Protein AF-F8B602-F1 (afdb_monomer)

InterPro domains:
  IPR014044 CAP domain [PF00188] (1-85)
  IPR035940 CAP superfamily [G3DSA:3.40.33.10] (1-85)
  IPR035940 CAP superfamily [SSF55797] (1-86)

Radius of gyration: 13.06 Å; Cα contacts (8 Å, |Δi|>4): 149; chains: 1; bounding box: 27×29×31 Å

Structure (mmCIF, N/CA/C/O backbone):
data_AF-F8B602-F1
#
_entry.id   AF-F8B602-F1
#
loop_
_atom_site.group_PDB
_atom_site.id
_atom_site.type_symbol
_atom_site.label_atom_id
_atom_site.label_alt_id
_atom_site.label_comp_id
_atom_site.label_asym_id
_atom_site.label_entity_id
_atom_site.label_seq_id
_atom_site.pdbx_PDB_ins_code
_atom_site.Cartn_x
_atom_site.Cartn_y
_atom_site.Cartn_z
_atom_site.occupancy
_atom_site.B_iso_or_equiv
_atom_site.auth_seq_id
_atom_site.auth_comp_id
_atom_site.auth_asym_id
_atom_site.auth_atom_id
_atom_site.pdbx_PDB_model_num
ATOM 1 N N . MET A 1 1 ? 0.126 -10.194 -6.047 1.00 96.81 1 MET A N 1
ATOM 2 C CA . MET A 1 1 ? 0.646 -9.190 -7.000 1.00 96.81 1 MET A CA 1
ATOM 3 C C . MET A 1 1 ? 2.004 -9.597 -7.548 1.00 96.81 1 MET A C 1
ATOM 5 O O . MET A 1 1 ? 2.012 -10.196 -8.612 1.00 96.81 1 MET A O 1
ATOM 9 N N . ALA A 1 2 ? 3.111 -9.415 -6.814 1.00 97.56 2 ALA A N 1
ATOM 10 C CA . ALA A 1 2 ? 4.468 -9.678 -7.322 1.00 97.56 2 ALA A CA 1
ATOM 11 C C . ALA A 1 2 ? 4.682 -11.072 -7.941 1.00 97.56 2 ALA A C 1
ATOM 13 O O . ALA A 1 2 ? 5.159 -11.174 -9.065 1.00 97.56 2 ALA A O 1
ATOM 14 N N . ALA A 1 3 ? 4.262 -12.141 -7.255 1.00 97.56 3 ALA A N 1
ATOM 15 C CA . ALA A 1 3 ? 4.428 -13.514 -7.746 1.00 97.56 3 ALA A CA 1
ATOM 16 C C . ALA A 1 3 ? 3.648 -13.828 -9.040 1.00 97.56 3 ALA A C 1
ATOM 18 O O . ALA A 1 3 ? 4.007 -14.755 -9.753 1.00 97.56 3 ALA A O 1
ATOM 19 N N . ASN A 1 4 ? 2.598 -13.058 -9.345 1.00 97.19 4 ASN A N 1
ATOM 20 C CA . ASN A 1 4 ? 1.704 -13.288 -10.485 1.00 97.19 4 ASN A CA 1
ATOM 21 C C . ASN A 1 4 ? 1.701 -12.102 -11.472 1.00 97.19 4 ASN A C 1
ATOM 23 O O . ASN A 1 4 ? 0.790 -11.992 -12.284 1.00 97.19 4 ASN A O 1
ATOM 27 N N . SER A 1 5 ? 2.674 -11.186 -11.376 1.00 97.25 5 SER A N 1
ATOM 28 C CA . SER A 1 5 ? 2.868 -10.063 -12.310 1.00 97.25 5 SER A CA 1
ATOM 29 C C . SER A 1 5 ? 1.625 -9.197 -12.583 1.00 97.25 5 SER A C 1
ATOM 31 O O . SER A 1 5 ? 1.384 -8.800 -13.719 1.00 97.25 5 SER A O 1
ATOM 33 N N . TYR A 1 6 ? 0.842 -8.869 -11.551 1.00 97.38 6 TYR A N 1
ATOM 34 C CA . TYR A 1 6 ? -0.353 -8.016 -11.676 1.00 97.38 6 TYR A CA 1
ATOM 35 C C . TYR A 1 6 ? -0.427 -6.968 -10.565 1.00 97.38 6 TYR A C 1
ATOM 37 O O . TYR A 1 6 ? 0.179 -7.149 -9.504 1.00 97.38 6 TYR A O 1
ATOM 45 N N . MET A 1 7 ? -1.197 -5.904 -10.805 1.00 96.94 7 MET A N 1
ATOM 46 C CA . MET A 1 7 ? -1.418 -4.796 -9.880 1.00 96.94 7 MET A CA 1
ATOM 47 C C . MET A 1 7 ? -2.922 -4.486 -9.806 1.00 96.94 7 MET A C 1
ATOM 49 O O . MET A 1 7 ? -3.465 -3.855 -10.704 1.00 96.94 7 MET A O 1
ATOM 53 N N . ASP A 1 8 ? -3.581 -4.959 -8.745 1.00 97.19 8 ASP A N 1
ATOM 54 C CA . ASP A 1 8 ? -4.979 -4.661 -8.415 1.00 97.19 8 ASP A CA 1
ATOM 55 C C . ASP A 1 8 ? -5.184 -4.651 -6.881 1.00 97.19 8 ASP A C 1
ATOM 57 O O . ASP A 1 8 ? -4.409 -5.265 -6.141 1.00 97.19 8 ASP A O 1
ATOM 61 N N . HIS A 1 9 ? -6.228 -3.975 -6.402 1.00 97.56 9 HIS A N 1
ATOM 62 C CA . HIS A 1 9 ? -6.711 -4.047 -5.018 1.00 97.56 9 HIS A CA 1
ATOM 63 C C . HIS A 1 9 ? -7.346 -5.410 -4.687 1.00 97.56 9 HIS A C 1
ATOM 65 O O . HIS A 1 9 ? -7.330 -5.864 -3.531 1.00 97.56 9 HIS A O 1
ATOM 71 N N . VAL A 1 10 ? -7.899 -6.087 -5.696 1.00 97.75 10 VAL A N 1
ATOM 72 C CA . VAL A 1 10 ? -8.514 -7.410 -5.579 1.00 97.75 10 VAL A CA 1
ATOM 73 C C . VAL A 1 10 ? -7.506 -8.480 -5.989 1.00 97.75 10 VAL A C 1
ATOM 75 O O . VAL A 1 10 ? -6.824 -8.397 -7.008 1.00 97.75 10 VAL A O 1
ATOM 78 N N . SER A 1 11 ? -7.363 -9.502 -5.153 1.00 96.12 11 SER A N 1
ATOM 79 C CA . SER A 1 11 ? -6.505 -10.644 -5.466 1.00 96.12 11 SER A CA 1
ATOM 80 C C . SER A 1 11 ? -7.108 -11.471 -6.603 1.00 96.12 11 SER A C 1
ATOM 82 O O . SER A 1 11 ? -8.318 -11.478 -6.787 1.00 96.12 11 SER A O 1
ATOM 84 N N . LEU A 1 12 ? -6.282 -12.203 -7.359 1.00 96.88 12 LEU A N 1
ATOM 85 C CA . LEU A 1 12 ? -6.772 -13.036 -8.475 1.00 96.88 12 LEU A CA 1
ATOM 86 C C . LEU A 1 12 ? -7.760 -14.132 -8.034 1.00 96.88 12 LEU A C 1
ATOM 88 O O . LEU A 1 12 ? -8.517 -14.640 -8.852 1.00 96.88 12 LEU A O 1
ATOM 92 N N . ASP A 1 13 ? -7.762 -14.482 -6.747 1.00 96.44 13 ASP A N 1
ATOM 93 C CA . ASP A 1 13 ? -8.733 -15.381 -6.113 1.00 96.44 13 ASP A CA 1
ATOM 94 C C . ASP A 1 13 ? -9.986 -14.658 -5.573 1.00 96.44 13 ASP A C 1
ATOM 96 O O . ASP A 1 13 ? -10.766 -15.242 -4.826 1.00 96.44 13 ASP A O 1
ATOM 100 N N . GLY A 1 14 ? -10.179 -13.386 -5.929 1.00 97.6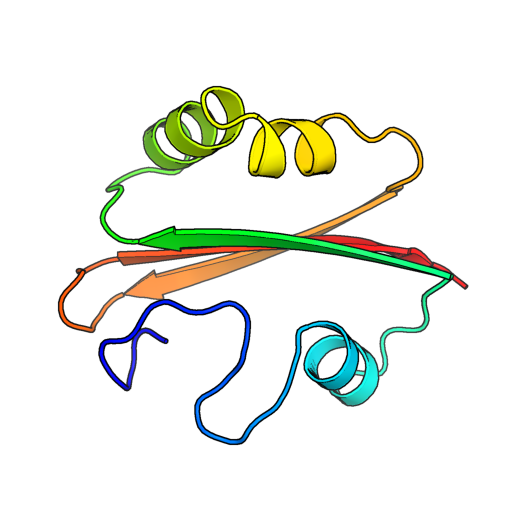9 14 GLY A N 1
ATOM 101 C CA . GLY A 1 14 ? -11.344 -12.574 -5.577 1.00 97.69 14 GLY A CA 1
ATOM 102 C C . GLY A 1 14 ? -11.260 -11.860 -4.228 1.00 97.69 14 GLY A C 1
ATOM 103 O O . GLY A 1 14 ? -12.132 -11.049 -3.926 1.00 97.69 14 GLY A O 1
ATOM 104 N N . ARG A 1 15 ? -10.224 -12.101 -3.412 1.00 97.94 15 ARG A N 1
ATOM 105 C CA . ARG A 1 15 ? -10.127 -11.488 -2.077 1.00 97.94 15 ARG A CA 1
ATOM 106 C C . ARG A 1 15 ? -9.812 -9.998 -2.139 1.00 97.94 15 ARG A C 1
ATOM 108 O O . ARG A 1 15 ? -8.790 -9.578 -2.692 1.00 97.94 15 ARG A O 1
ATOM 115 N N . THR A 1 16 ? -10.633 -9.210 -1.466 1.00 98.06 16 THR A N 1
ATOM 116 C CA . THR A 1 16 ? -10.458 -7.771 -1.244 1.00 98.06 16 THR A CA 1
ATOM 117 C C . THR A 1 16 ? -9.528 -7.494 -0.054 1.00 98.06 16 THR A C 1
ATOM 119 O O . THR A 1 16 ? -9.116 -8.409 0.664 1.00 98.06 16 THR A O 1
ATOM 122 N N . MET A 1 17 ? -9.178 -6.228 0.190 1.00 97.25 17 MET A N 1
ATOM 123 C CA . MET A 1 17 ? -8.436 -5.823 1.394 1.00 97.25 17 MET A CA 1
ATOM 124 C C . MET A 1 17 ? -9.158 -6.247 2.684 1.00 97.25 17 MET A C 1
ATOM 126 O O . MET A 1 17 ? -8.501 -6.716 3.613 1.00 97.25 17 MET A O 1
ATOM 130 N N . THR A 1 18 ? -10.489 -6.118 2.745 1.00 97.69 18 THR A N 1
ATOM 131 C CA . THR A 1 18 ? -11.272 -6.492 3.932 1.00 97.69 18 THR A CA 1
ATOM 132 C C . THR A 1 18 ? -11.167 -7.986 4.211 1.00 97.69 18 THR A C 1
ATOM 134 O O . THR A 1 18 ? -10.951 -8.371 5.357 1.00 97.69 18 THR A O 1
ATOM 137 N N . ASP A 1 19 ? -11.205 -8.825 3.171 1.00 98.31 19 ASP A N 1
ATOM 138 C CA . ASP A 1 19 ? -11.028 -10.276 3.313 1.00 98.31 19 ASP A CA 1
ATOM 139 C C . ASP A 1 19 ? -9.626 -10.616 3.825 1.00 98.31 19 ASP A C 1
ATOM 141 O O . ASP A 1 19 ? -9.467 -11.435 4.731 1.00 98.31 19 ASP A O 1
ATOM 145 N N . ARG A 1 20 ? -8.595 -9.956 3.274 1.00 97.88 20 ARG A N 1
ATOM 146 C CA . ARG A 1 20 ? -7.195 -10.159 3.681 1.00 97.88 20 ARG A CA 1
ATOM 147 C C . ARG A 1 20 ? -6.946 -9.732 5.131 1.00 97.88 20 ARG A C 1
ATOM 149 O O . ARG A 1 20 ? -6.256 -10.451 5.849 1.00 97.88 20 ARG A O 1
ATOM 156 N N . ALA A 1 21 ? -7.511 -8.606 5.567 1.00 97.69 21 ALA A N 1
ATOM 157 C CA . ALA A 1 21 ? -7.391 -8.121 6.943 1.00 97.69 21 ALA A CA 1
ATOM 158 C C . ALA A 1 21 ? -8.166 -8.999 7.939 1.00 97.69 21 ALA A C 1
ATOM 160 O O . ALA A 1 21 ? -7.648 -9.341 8.998 1.00 97.69 21 ALA A O 1
ATOM 161 N N . THR A 1 22 ? -9.381 -9.432 7.593 1.00 97.38 22 THR A N 1
ATOM 162 C CA . THR A 1 22 ? -10.148 -10.355 8.442 1.00 97.38 22 THR A CA 1
ATOM 163 C C . THR A 1 22 ? -9.434 -11.703 8.577 1.00 97.38 22 THR A C 1
ATOM 165 O O . THR A 1 22 ? -9.332 -12.238 9.679 1.00 97.38 22 THR A O 1
ATOM 168 N N . ALA A 1 23 ? -8.878 -12.239 7.484 1.00 97.75 23 ALA A N 1
ATOM 169 C CA . ALA A 1 23 ? -8.151 -13.509 7.496 1.00 97.75 23 ALA A CA 1
ATOM 170 C C . ALA A 1 23 ? -6.857 -13.474 8.331 1.00 97.75 23 ALA A C 1
ATOM 172 O O . ALA A 1 23 ? -6.421 -14.519 8.808 1.00 97.75 23 ALA A O 1
ATOM 173 N N . SER A 1 24 ? -6.249 -12.299 8.535 1.00 96.50 24 SER A N 1
ATOM 174 C CA . SER A 1 24 ? -5.095 -12.147 9.434 1.00 96.50 24 SER A CA 1
ATOM 175 C C . SER A 1 24 ? -5.482 -12.036 10.914 1.00 96.50 24 SER A C 1
ATOM 177 O O . SER A 1 24 ? -4.603 -11.969 11.771 1.00 96.50 24 SER A O 1
ATOM 179 N N . GLY A 1 25 ? -6.782 -12.018 11.228 1.00 97.62 25 GLY A N 1
ATOM 180 C CA . GLY A 1 25 ? -7.299 -11.832 12.583 1.00 97.62 25 GLY A CA 1
ATOM 181 C C . GLY A 1 25 ? -7.360 -10.369 13.032 1.00 97.62 25 GLY A C 1
ATOM 182 O O . GLY A 1 25 ? -7.625 -10.106 14.206 1.00 97.62 25 GLY A O 1
ATOM 183 N N . TYR A 1 26 ? -7.135 -9.407 12.130 1.00 97.81 26 TYR A N 1
ATOM 184 C CA . TYR A 1 26 ? -7.232 -7.990 12.463 1.00 97.81 26 TYR A CA 1
ATOM 185 C C . TYR A 1 26 ? -8.698 -7.570 12.618 1.00 97.81 26 TYR A C 1
ATOM 187 O O . TYR A 1 26 ? -9.511 -7.743 11.711 1.00 97.81 26 TYR A O 1
ATOM 195 N N . ARG A 1 27 ? -9.040 -6.996 13.775 1.00 97.88 27 ARG A N 1
ATOM 196 C CA . ARG A 1 27 ? -10.379 -6.464 14.063 1.00 97.88 27 ARG A CA 1
ATOM 197 C C . ARG A 1 27 ? -10.387 -4.955 13.847 1.00 97.88 27 ARG A C 1
ATOM 199 O O . ARG A 1 27 ? -9.574 -4.249 14.436 1.00 97.88 27 ARG A O 1
ATOM 206 N N . TYR A 1 28 ? -11.319 -4.465 13.037 1.00 97.75 28 TYR A N 1
ATOM 207 C CA . TYR A 1 28 ? -11.332 -3.078 12.577 1.00 97.75 28 TYR A CA 1
ATOM 208 C C . TYR A 1 28 ? -12.742 -2.494 12.496 1.00 97.75 28 TYR A C 1
ATOM 210 O O . TYR A 1 28 ? -13.727 -3.214 12.337 1.00 97.75 28 TYR A O 1
ATOM 218 N N . ARG A 1 29 ? -12.816 -1.163 12.569 1.00 97.81 29 ARG A N 1
ATOM 219 C CA . ARG A 1 29 ? -14.001 -0.349 12.246 1.00 97.81 29 ARG A CA 1
ATOM 220 C C . ARG A 1 29 ? -13.887 0.254 10.854 1.00 97.81 29 ARG A C 1
ATOM 222 O O . ARG A 1 29 ? -14.893 0.404 10.173 1.00 97.81 29 ARG A O 1
ATOM 229 N N . MET A 1 30 ? -12.665 0.575 10.434 1.00 98.00 30 MET A N 1
ATOM 230 C CA . MET A 1 30 ? -12.374 1.133 9.120 1.00 98.00 30 MET A CA 1
ATOM 231 C C . MET A 1 30 ? -11.040 0.610 8.601 1.00 98.00 30 MET A C 1
ATOM 233 O O . MET A 1 30 ? -10.118 0.357 9.380 1.00 98.00 30 MET A O 1
ATOM 237 N N . LEU A 1 31 ? -10.948 0.474 7.280 1.00 98.50 31 LEU A N 1
ATOM 238 C CA . LEU A 1 31 ? -9.728 0.135 6.563 1.00 98.50 31 LEU A CA 1
ATOM 239 C C . LEU A 1 31 ? -9.569 1.023 5.326 1.00 98.50 31 LEU A C 1
ATOM 241 O O . LEU A 1 31 ? -10.559 1.471 4.747 1.00 98.50 31 LEU A O 1
ATOM 245 N N . GLY A 1 32 ? -8.329 1.231 4.900 1.00 98.38 32 GLY A N 1
ATOM 246 C CA . GLY A 1 32 ? -7.983 1.870 3.633 1.00 98.38 32 GLY A CA 1
ATOM 247 C C . GLY A 1 32 ? -6.748 1.220 3.029 1.00 98.38 32 GLY A C 1
ATOM 248 O O . GLY A 1 32 ? -5.894 0.727 3.760 1.00 98.38 32 GLY A O 1
ATOM 249 N N . GLU A 1 33 ? -6.632 1.219 1.704 1.00 98.69 33 GLU A N 1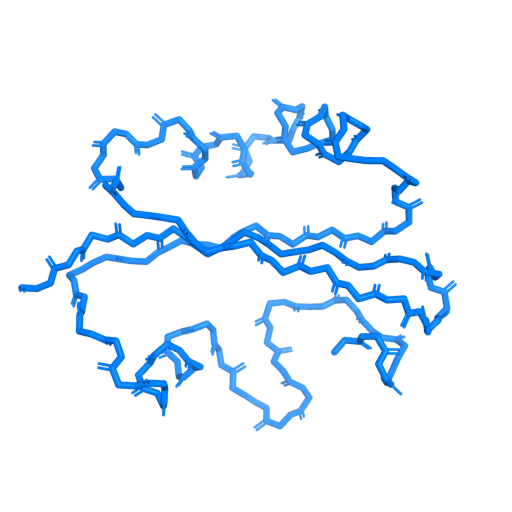
ATOM 250 C CA . GLU A 1 33 ? -5.492 0.616 1.015 1.00 98.69 33 GLU A CA 1
AT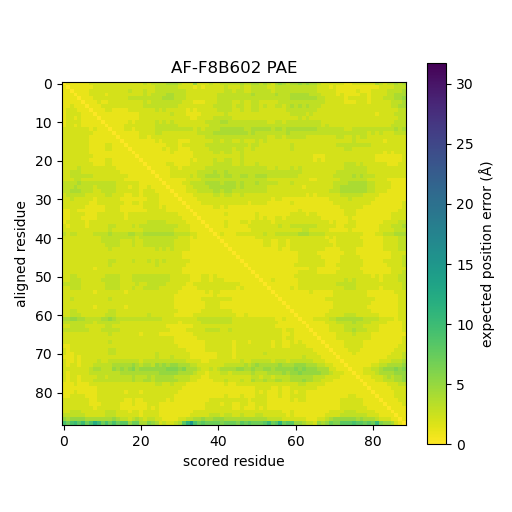OM 251 C C . GLU A 1 33 ? -4.928 1.552 -0.046 1.00 98.69 33 GLU A C 1
ATOM 253 O O . GLU A 1 33 ? -5.662 2.081 -0.882 1.00 98.69 33 GLU A O 1
ATOM 258 N N . ASN A 1 34 ? -3.606 1.690 -0.034 1.00 98.81 34 ASN A N 1
ATOM 259 C CA . ASN A 1 34 ? -2.841 2.176 -1.167 1.00 98.81 34 ASN A CA 1
ATOM 260 C C . ASN A 1 34 ? -1.963 1.052 -1.692 1.00 98.81 34 ASN A C 1
ATOM 262 O O . ASN A 1 34 ? -1.382 0.276 -0.933 1.00 98.81 34 ASN A O 1
ATOM 266 N N . VAL A 1 35 ? -1.816 1.016 -3.005 1.00 98.50 35 VAL A N 1
ATOM 267 C CA . VAL A 1 35 ? -0.961 0.061 -3.688 1.00 98.50 35 VAL A CA 1
ATOM 268 C C . VAL A 1 35 ? -0.176 0.770 -4.782 1.00 98.50 35 VAL A C 1
ATOM 270 O O . VAL A 1 35 ? -0.631 1.773 -5.330 1.00 98.50 35 VAL A O 1
ATOM 273 N N . ALA A 1 36 ? 1.030 0.296 -5.066 1.00 98.44 36 ALA A N 1
AT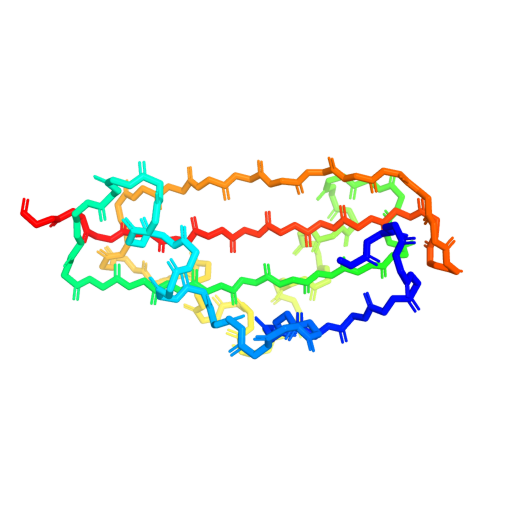OM 274 C CA . ALA A 1 36 ? 1.860 0.814 -6.145 1.00 98.44 36 ALA A CA 1
ATOM 275 C C . ALA A 1 36 ? 2.871 -0.239 -6.605 1.00 98.44 36 ALA A C 1
ATOM 277 O O . ALA A 1 36 ? 3.178 -1.187 -5.878 1.00 98.44 36 ALA A O 1
ATOM 278 N N . ALA A 1 37 ? 3.405 -0.059 -7.808 1.00 98.19 37 ALA A N 1
ATOM 279 C CA . ALA A 1 37 ? 4.473 -0.886 -8.339 1.00 98.19 37 ALA A CA 1
ATOM 280 C C . ALA A 1 37 ? 5.380 -0.068 -9.271 1.00 98.19 37 ALA A C 1
ATOM 282 O O . ALA A 1 37 ? 4.918 0.864 -9.931 1.00 98.19 37 ALA A O 1
ATOM 283 N N . GLY A 1 38 ? 6.661 -0.431 -9.329 1.00 98.12 38 GLY A N 1
ATOM 284 C CA . GLY A 1 38 ? 7.668 0.193 -10.197 1.00 98.12 38 GLY A CA 1
ATOM 285 C C . GLY A 1 38 ? 8.539 1.270 -9.543 1.00 98.12 38 GLY A C 1
ATOM 286 O O . GLY A 1 38 ? 9.599 1.578 -10.078 1.00 98.12 38 GLY A O 1
ATOM 287 N N . GLN A 1 39 ? 8.156 1.807 -8.383 1.00 98.50 39 GLN A N 1
ATOM 288 C CA . GLN A 1 39 ? 8.977 2.779 -7.653 1.00 98.50 39 GLN A CA 1
ATOM 289 C C . GLN A 1 39 ? 10.129 2.077 -6.930 1.00 98.50 39 GLN A C 1
ATOM 291 O O . GLN A 1 39 ? 9.934 1.056 -6.264 1.00 98.50 39 GLN A O 1
ATOM 296 N N . ASN A 1 40 ? 11.328 2.643 -7.021 1.00 97.62 40 ASN A N 1
ATOM 297 C CA . ASN A 1 40 ? 12.568 2.023 -6.560 1.00 97.62 40 ASN A CA 1
ATOM 298 C C . ASN A 1 40 ? 12.908 2.332 -5.101 1.00 97.62 40 ASN A C 1
ATOM 300 O O . ASN A 1 40 ? 13.793 1.695 -4.527 1.00 97.62 40 ASN A O 1
ATOM 304 N N . SER A 1 41 ? 12.213 3.287 -4.482 1.00 98.12 41 SER A N 1
ATOM 305 C CA . SER A 1 41 ? 12.466 3.692 -3.101 1.00 98.12 41 SER A CA 1
ATOM 306 C C . SER A 1 41 ? 11.184 4.043 -2.334 1.00 98.12 41 SER A C 1
ATOM 308 O O . SER A 1 41 ? 10.177 4.401 -2.951 1.00 98.12 41 SER A O 1
ATOM 310 N N . PRO A 1 42 ? 11.224 4.011 -0.986 1.00 98.31 42 PRO A N 1
ATOM 311 C CA . PRO A 1 42 ? 10.128 4.503 -0.153 1.00 98.31 42 PRO A CA 1
ATOM 312 C C . PRO A 1 42 ? 9.759 5.972 -0.415 1.00 98.31 42 PRO A C 1
ATOM 314 O O . PRO A 1 42 ? 8.584 6.321 -0.366 1.00 98.31 42 PRO A O 1
ATOM 317 N N . ALA A 1 43 ? 10.744 6.830 -0.705 1.00 98.69 43 ALA A N 1
ATOM 318 C CA . ALA A 1 43 ? 10.496 8.239 -1.012 1.00 98.69 43 ALA A CA 1
ATOM 319 C C . ALA A 1 43 ? 9.717 8.388 -2.327 1.00 98.69 43 ALA A C 1
ATOM 321 O O . ALA A 1 43 ? 8.683 9.045 -2.363 1.00 98.69 43 ALA A O 1
ATOM 322 N N . GLU A 1 44 ? 10.151 7.682 -3.373 1.00 98.69 44 GLU A N 1
ATOM 323 C CA . GLU A 1 44 ? 9.515 7.723 -4.693 1.00 98.69 44 GLU A CA 1
ATOM 324 C C . GLU A 1 44 ? 8.062 7.219 -4.659 1.00 98.69 44 GLU A C 1
ATOM 326 O O . GLU A 1 44 ? 7.178 7.821 -5.270 1.00 98.69 44 GLU A O 1
ATOM 331 N N . VAL A 1 45 ? 7.780 6.141 -3.915 1.00 98.69 45 VAL A N 1
ATOM 332 C CA . VAL A 1 45 ? 6.400 5.647 -3.779 1.00 98.69 45 VAL A CA 1
ATOM 333 C C . VAL A 1 45 ? 5.526 6.583 -2.943 1.00 98.69 45 VAL A C 1
ATOM 335 O O . VAL A 1 45 ? 4.363 6.797 -3.290 1.00 98.69 45 VAL A O 1
ATOM 338 N N . MET 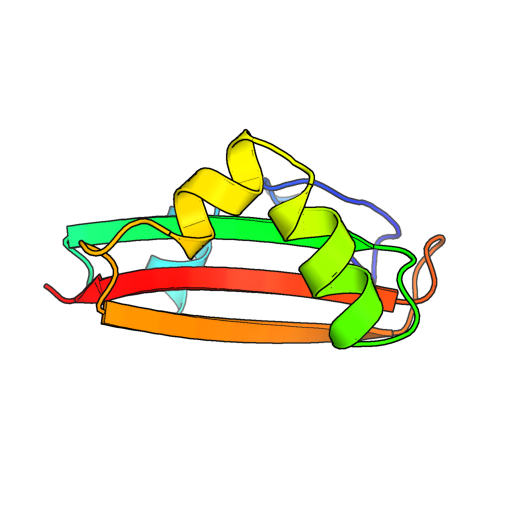A 1 46 ? 6.076 7.199 -1.891 1.00 98.62 46 MET A N 1
ATOM 339 C CA . MET A 1 46 ? 5.346 8.195 -1.106 1.00 98.62 46 MET A CA 1
ATOM 340 C C . MET A 1 46 ? 5.021 9.441 -1.925 1.00 98.62 46 MET A C 1
ATOM 342 O O . MET A 1 46 ? 3.883 9.904 -1.867 1.00 98.62 46 MET A O 1
ATOM 346 N N . ASP A 1 47 ? 5.959 9.941 -2.728 1.00 98.75 47 ASP A N 1
ATOM 347 C CA . ASP A 1 47 ? 5.709 11.055 -3.645 1.00 98.75 47 ASP A CA 1
ATOM 348 C C . ASP A 1 47 ? 4.610 10.693 -4.656 1.00 98.75 47 ASP A C 1
ATOM 350 O O . ASP A 1 47 ? 3.683 11.476 -4.885 1.00 98.75 47 ASP A O 1
ATOM 354 N N 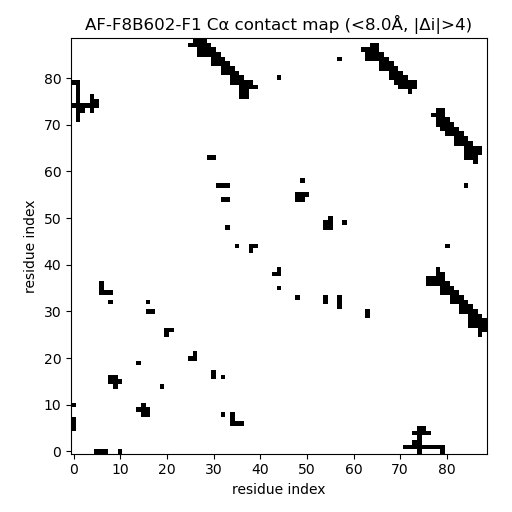. GLY A 1 48 ? 4.653 9.476 -5.210 1.00 98.56 48 GLY A N 1
ATOM 355 C CA . GLY A 1 48 ? 3.618 8.958 -6.107 1.00 98.56 48 GLY A CA 1
ATOM 356 C C . GLY A 1 48 ? 2.227 8.923 -5.464 1.00 98.56 48 GLY A C 1
ATOM 357 O O . GLY A 1 48 ? 1.257 9.423 -6.042 1.00 98.56 48 GLY A O 1
ATOM 358 N N . TRP A 1 49 ? 2.110 8.388 -4.246 1.00 98.69 49 TRP A N 1
ATOM 359 C CA . TRP A 1 49 ? 0.836 8.362 -3.525 1.00 98.69 49 TRP A CA 1
ATOM 360 C C . TRP A 1 49 ? 0.359 9.761 -3.117 1.00 98.69 49 TRP A C 1
ATOM 362 O O . TRP A 1 49 ? -0.826 10.064 -3.257 1.00 98.69 49 TRP A O 1
ATOM 372 N N . MET A 1 50 ? 1.251 10.646 -2.669 1.00 98.75 50 MET A N 1
ATOM 373 C CA . MET A 1 50 ? 0.886 12.002 -2.239 1.00 98.75 50 MET A CA 1
ATOM 374 C C . MET A 1 50 ? 0.428 12.909 -3.385 1.00 98.75 50 MET A C 1
ATOM 376 O O . MET A 1 50 ? -0.341 13.845 -3.136 1.00 98.75 50 MET A O 1
ATOM 380 N N . ASN A 1 51 ? 0.852 12.615 -4.617 1.00 98.62 51 ASN A N 1
ATOM 381 C CA . ASN A 1 51 ? 0.420 13.295 -5.841 1.00 98.62 51 ASN A CA 1
ATOM 382 C C . ASN A 1 51 ? -0.842 12.685 -6.474 1.00 98.62 51 ASN A C 1
ATOM 384 O O . ASN A 1 51 ? -1.364 13.214 -7.453 1.00 98.62 51 ASN A O 1
ATOM 388 N N . SER A 1 52 ? -1.373 11.596 -5.914 1.00 98.31 52 SER A N 1
ATOM 389 C CA . SER A 1 52 ? -2.604 10.959 -6.378 1.00 98.31 52 SER A CA 1
ATOM 390 C C . SER A 1 52 ? -3.758 11.246 -5.408 1.00 98.31 52 SER A C 1
ATOM 392 O O . SER A 1 52 ? -3.700 10.802 -4.262 1.00 98.31 52 SER A O 1
ATOM 394 N N . PRO A 1 53 ? -4.840 11.939 -5.818 1.00 98.38 53 PRO A N 1
ATOM 395 C CA . PRO A 1 53 ? -5.903 12.359 -4.898 1.00 98.38 53 PRO A CA 1
ATOM 396 C C . PRO A 1 53 ? -6.531 11.225 -4.074 1.00 98.38 53 PRO A C 1
ATOM 398 O O . PRO A 1 53 ? -6.800 11.404 -2.887 1.00 98.38 53 PRO A O 1
ATOM 401 N N . GLY A 1 54 ? -6.736 10.049 -4.679 1.00 98.19 54 GLY A N 1
ATOM 402 C CA . GLY A 1 54 ? -7.289 8.879 -3.989 1.00 98.19 54 GLY A CA 1
ATOM 403 C C . GLY A 1 54 ? -6.354 8.339 -2.906 1.00 98.19 54 GLY A C 1
ATOM 404 O O . GLY A 1 54 ? -6.776 8.162 -1.765 1.00 98.19 54 GLY A O 1
ATOM 405 N N . HIS A 1 55 ? -5.076 8.150 -3.241 1.00 98.75 55 HIS A N 1
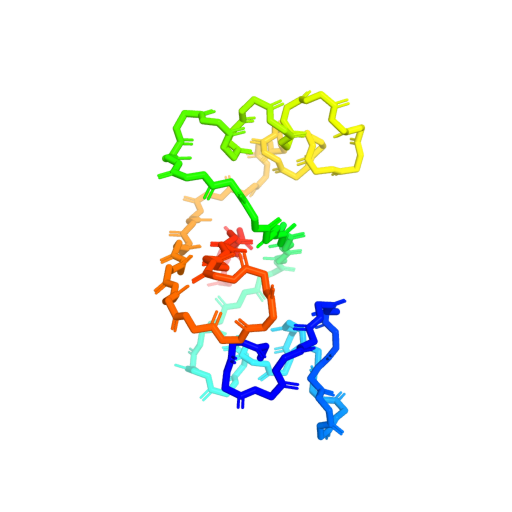ATOM 406 C CA . HIS A 1 55 ? -4.077 7.634 -2.304 1.00 98.75 55 HIS A CA 1
ATOM 407 C C . HIS A 1 55 ? -3.738 8.644 -1.202 1.00 98.75 55 HIS A C 1
ATOM 409 O O . HIS A 1 55 ? -3.659 8.288 -0.023 1.00 98.75 55 HIS A O 1
ATOM 415 N N . ARG A 1 56 ? -3.607 9.925 -1.569 1.00 98.75 56 ARG A N 1
ATOM 416 C CA . ARG A 1 56 ? -3.388 11.038 -0.642 1.00 98.75 56 ARG A CA 1
ATOM 417 C C . ARG A 1 56 ? -4.509 11.134 0.389 1.00 98.75 56 ARG A C 1
ATOM 419 O O . ARG A 1 56 ? -4.228 11.367 1.561 1.00 98.75 56 ARG A O 1
ATOM 426 N N . ARG A 1 57 ? -5.769 10.935 -0.020 1.00 98.69 57 ARG A N 1
ATOM 427 C CA . ARG A 1 57 ? -6.910 10.933 0.907 1.00 98.69 57 ARG A CA 1
ATOM 428 C C . ARG A 1 57 ? -6.768 9.850 1.976 1.00 98.69 57 ARG A C 1
ATOM 430 O O . ARG A 1 57 ? -7.057 10.139 3.127 1.00 98.69 57 ARG A O 1
ATOM 437 N N . ASN A 1 58 ? -6.300 8.651 1.622 1.00 98.50 58 ASN A N 1
ATOM 438 C CA . ASN A 1 58 ? -6.051 7.597 2.611 1.00 98.50 58 ASN A CA 1
ATOM 439 C C . ASN A 1 58 ? -4.929 7.994 3.582 1.00 98.50 58 ASN A C 1
ATOM 441 O O . ASN A 1 58 ? -5.108 7.873 4.788 1.00 98.50 58 ASN A O 1
ATOM 445 N N . ILE A 1 59 ? -3.812 8.531 3.071 1.00 98.69 59 ILE A N 1
ATOM 446 C CA . ILE A 1 59 ? -2.652 8.935 3.891 1.00 98.69 59 ILE A CA 1
ATOM 447 C C . ILE A 1 59 ? -3.006 10.051 4.883 1.00 98.69 59 ILE A C 1
ATOM 449 O O . ILE A 1 59 ? -2.525 10.046 6.012 1.00 98.69 59 ILE A O 1
ATOM 453 N N . LEU A 1 60 ? -3.822 11.020 4.464 1.00 98.56 60 LEU A N 1
ATOM 454 C CA . LEU A 1 60 ? -4.177 12.187 5.277 1.00 98.56 60 LEU A CA 1
ATOM 455 C C . LEU A 1 60 ? -5.449 11.994 6.113 1.00 98.56 60 LEU A C 1
ATOM 457 O O . LEU A 1 60 ? -5.870 12.933 6.790 1.00 98.56 60 LEU A O 1
ATOM 461 N N . ASN A 1 61 ? -6.084 10.820 6.066 1.00 98.44 61 ASN A N 1
ATOM 462 C CA . ASN A 1 61 ? -7.282 10.578 6.858 1.00 98.44 61 ASN A CA 1
ATOM 463 C C . ASN A 1 61 ? -6.914 10.338 8.332 1.00 98.44 61 ASN A C 1
ATOM 465 O O . ASN A 1 61 ? -6.438 9.264 8.696 1.00 98.44 61 ASN A O 1
ATOM 469 N N . GLY A 1 62 ? -7.192 11.332 9.179 1.00 97.94 62 GLY A N 1
ATOM 470 C CA . GLY A 1 62 ? -6.921 11.292 10.619 1.00 97.94 62 GLY A CA 1
ATOM 471 C C . GLY A 1 62 ? -7.764 10.293 11.421 1.00 97.94 62 GLY A C 1
ATOM 472 O O . GLY A 1 62 ? -7.502 10.102 12.604 1.00 97.94 62 GLY A O 1
ATOM 473 N N . GLU A 1 63 ? -8.761 9.648 10.815 1.00 98.31 63 GLU A N 1
ATOM 474 C CA . GLU A 1 63 ? -9.499 8.552 11.451 1.00 98.31 63 GLU A CA 1
ATOM 475 C C . GLU A 1 63 ? -8.696 7.242 11.486 1.00 98.31 63 GLU A C 1
ATOM 477 O O . GLU A 1 63 ? -8.950 6.385 12.339 1.00 98.31 63 GLU A O 1
ATOM 482 N N . PHE A 1 64 ? -7.720 7.070 10.587 1.00 98.56 64 PHE A N 1
ATOM 483 C CA . PHE A 1 64 ? -6.801 5.937 10.636 1.00 98.56 64 PHE A CA 1
ATOM 484 C C . PHE A 1 64 ? -5.756 6.144 11.732 1.00 98.56 64 PHE A C 1
ATOM 486 O O . PHE A 1 64 ? -5.097 7.178 11.800 1.00 98.56 64 PHE A O 1
ATOM 493 N N . THR A 1 65 ? -5.571 5.130 12.577 1.00 98.31 65 THR A N 1
ATOM 494 C CA . THR A 1 65 ? -4.648 5.184 13.725 1.00 98.31 65 THR A CA 1
ATOM 495 C C . THR A 1 65 ? -3.552 4.127 13.663 1.00 98.31 65 THR A C 1
ATOM 497 O O . THR A 1 65 ? -2.623 4.149 14.469 1.00 98.31 65 THR A O 1
ATOM 500 N N . GLN A 1 66 ? -3.635 3.202 12.706 1.00 98.44 66 GLN A N 1
ATOM 501 C CA . GLN A 1 66 ? -2.657 2.145 12.483 1.00 98.44 66 GLN A CA 1
ATOM 502 C C . GLN A 1 66 ? -2.342 1.995 10.996 1.00 98.44 66 GLN A C 1
ATOM 504 O O . GLN A 1 66 ? -3.178 2.281 10.137 1.00 98.44 66 GLN A O 1
ATOM 509 N N . ILE A 1 67 ? -1.132 1.519 10.699 1.00 98.38 67 ILE A N 1
ATOM 510 C CA . ILE A 1 67 ? -0.671 1.249 9.338 1.00 98.38 67 ILE A CA 1
ATOM 511 C C . ILE A 1 67 ? 0.167 -0.032 9.293 1.00 98.38 67 ILE A C 1
ATOM 513 O O . ILE A 1 67 ? 1.022 -0.261 10.148 1.00 98.38 67 ILE A O 1
ATOM 517 N N . GLY A 1 68 ? -0.062 -0.849 8.267 1.00 98.06 68 GLY A N 1
ATOM 518 C CA . GLY A 1 68 ? 0.824 -1.922 7.828 1.00 98.06 68 GLY A CA 1
ATOM 519 C C . GLY A 1 68 ? 1.412 -1.591 6.458 1.00 98.06 68 GLY A C 1
ATOM 520 O O . GLY A 1 68 ? 0.690 -1.153 5.562 1.00 98.06 68 GLY A O 1
ATOM 521 N N . VAL A 1 69 ? 2.717 -1.804 6.285 1.00 98.31 69 VAL A N 1
ATOM 522 C CA . VAL A 1 69 ? 3.419 -1.562 5.017 1.00 98.31 69 VAL A CA 1
ATOM 523 C C . VAL A 1 69 ? 3.995 -2.871 4.497 1.00 98.31 69 VAL A C 1
ATOM 525 O O . VAL A 1 69 ? 4.635 -3.614 5.238 1.00 98.31 69 VAL A O 1
ATOM 528 N N . GLY A 1 70 ? 3.763 -3.147 3.216 1.00 97.69 70 GLY A N 1
ATOM 529 C CA . GLY A 1 70 ? 4.281 -4.315 2.511 1.00 97.69 70 GLY A CA 1
ATOM 530 C C . GLY A 1 70 ? 5.220 -3.910 1.381 1.00 97.69 70 GLY A C 1
ATOM 531 O O . GLY A 1 70 ? 4.961 -2.945 0.663 1.00 97.69 70 GLY A O 1
ATOM 532 N N . TYR A 1 71 ? 6.299 -4.676 1.222 1.00 98.19 71 TYR A N 1
ATOM 533 C CA . TYR A 1 71 ? 7.280 -4.550 0.149 1.00 98.19 71 TYR A CA 1
ATOM 534 C C . TYR A 1 71 ? 7.578 -5.933 -0.418 1.00 98.19 71 TYR A C 1
ATOM 536 O O . TYR A 1 71 ? 7.876 -6.863 0.334 1.00 98.19 71 TYR A O 1
ATOM 544 N N . ALA A 1 72 ? 7.526 -6.072 -1.739 1.00 98.38 72 ALA A N 1
ATOM 545 C CA . ALA A 1 72 ? 7.907 -7.302 -2.418 1.00 98.38 72 ALA A CA 1
ATOM 546 C C . ALA A 1 72 ? 8.658 -6.999 -3.715 1.00 98.38 72 ALA A C 1
ATOM 548 O O . ALA A 1 72 ? 8.281 -6.102 -4.468 1.00 98.38 72 ALA A O 1
ATOM 549 N N . ARG A 1 73 ? 9.699 -7.787 -3.994 1.00 98.06 73 ARG A N 1
ATOM 550 C CA . ARG A 1 73 ? 10.399 -7.799 -5.285 1.00 98.06 73 ARG A CA 1
ATOM 551 C C . ARG A 1 73 ? 9.866 -8.918 -6.174 1.00 98.06 73 ARG A C 1
ATOM 553 O O . ARG A 1 73 ? 9.441 -9.956 -5.669 1.00 98.06 73 ARG A O 1
ATOM 560 N N . GLY A 1 74 ? 9.938 -8.722 -7.485 1.00 97.31 74 GLY A N 1
ATOM 561 C CA . GLY A 1 74 ? 9.542 -9.695 -8.502 1.00 97.31 74 GLY A CA 1
ATOM 562 C C . GLY A 1 74 ? 8.556 -9.106 -9.505 1.00 97.31 74 GLY A C 1
ATOM 563 O O . GLY A 1 74 ? 8.382 -7.893 -9.563 1.00 97.31 74 GLY A O 1
ATOM 564 N N . GLY A 1 75 ? 7.903 -9.978 -10.272 1.00 96.88 75 GLY A N 1
ATOM 565 C CA . GLY A 1 75 ? 6.894 -9.606 -11.263 1.00 96.88 75 GLY A CA 1
ATOM 566 C C . GLY A 1 75 ? 7.404 -8.688 -12.379 1.00 96.88 75 GLY A C 1
ATOM 567 O O . GLY A 1 75 ? 8.578 -8.326 -12.444 1.00 96.88 75 GLY A O 1
ATOM 568 N N . SER A 1 76 ? 6.499 -8.289 -13.268 1.00 97.31 76 SER A N 1
ATOM 569 C CA . SER A 1 76 ? 6.803 -7.401 -14.398 1.00 97.31 76 SER A CA 1
ATOM 570 C C . SER A 1 76 ? 7.151 -5.965 -13.987 1.00 97.31 76 SER A C 1
ATOM 572 O O . SER A 1 76 ? 7.831 -5.274 -14.739 1.00 97.31 76 SER A O 1
ATOM 574 N N . TYR A 1 77 ? 6.722 -5.518 -12.802 1.00 97.00 77 TYR A N 1
ATOM 575 C CA . TYR A 1 77 ? 7.000 -4.168 -12.291 1.00 97.00 77 TYR A CA 1
ATOM 576 C C . TYR A 1 77 ? 8.248 -4.089 -11.390 1.00 97.00 77 TYR A C 1
ATOM 578 O O . TYR A 1 77 ? 8.590 -3.008 -10.917 1.00 97.00 77 TYR A O 1
ATOM 586 N N . GLY A 1 78 ? 8.929 -5.210 -11.122 1.00 98.06 78 GLY A N 1
ATOM 587 C CA . GLY A 1 78 ? 10.167 -5.282 -10.333 1.00 98.06 78 GLY A CA 1
ATOM 588 C C . GLY A 1 78 ? 9.983 -5.125 -8.818 1.00 98.06 78 GLY A C 1
ATOM 589 O O . GLY A 1 78 ? 10.477 -5.953 -8.049 1.00 98.06 78 GLY A O 1
ATOM 590 N N . ILE A 1 79 ? 9.273 -4.087 -8.377 1.00 98.44 79 ILE A N 1
ATOM 591 C CA . ILE A 1 79 ? 8.976 -3.787 -6.972 1.00 98.44 79 ILE A CA 1
ATOM 592 C C . ILE A 1 79 ? 7.485 -3.484 -6.816 1.00 98.44 79 ILE A C 1
ATOM 594 O O . ILE A 1 79 ? 6.900 -2.792 -7.645 1.00 98.44 79 ILE A O 1
ATOM 598 N N . TYR A 1 80 ? 6.898 -3.967 -5.722 1.00 98.69 80 TYR A N 1
ATOM 599 C CA . TYR A 1 80 ? 5.516 -3.731 -5.320 1.00 98.69 80 TYR A CA 1
ATOM 600 C C . TYR A 1 80 ? 5.461 -3.206 -3.889 1.00 98.69 80 TYR A C 1
ATOM 602 O O . TYR A 1 80 ? 6.171 -3.700 -3.008 1.00 98.69 80 TYR A O 1
ATOM 610 N N . TRP A 1 81 ? 4.561 -2.254 -3.667 1.00 98.69 81 TRP A N 1
ATOM 611 C CA . TRP A 1 81 ? 4.338 -1.575 -2.401 1.00 98.69 81 TRP A CA 1
ATOM 612 C C . TRP A 1 81 ? 2.864 -1.627 -2.022 1.00 98.69 81 TRP A C 1
ATOM 614 O O . TRP A 1 81 ? 1.986 -1.453 -2.869 1.00 98.69 81 TRP A O 1
ATOM 624 N N . THR A 1 82 ? 2.590 -1.803 -0.734 1.00 98.44 82 THR A N 1
ATOM 625 C CA . THR A 1 82 ? 1.238 -1.691 -0.179 1.00 98.44 82 THR A CA 1
ATOM 626 C C . THR A 1 82 ? 1.262 -0.908 1.125 1.00 98.44 82 THR A C 1
ATOM 628 O O . THR A 1 82 ? 2.136 -1.141 1.958 1.00 98.44 82 THR A O 1
ATOM 631 N N . GLN A 1 83 ? 0.275 -0.043 1.336 1.00 98.62 83 GLN A N 1
ATOM 632 C CA . GLN A 1 83 ? -0.087 0.490 2.648 1.00 98.62 83 GLN A CA 1
ATOM 633 C C . GLN A 1 83 ? -1.509 0.051 2.958 1.00 98.62 83 GL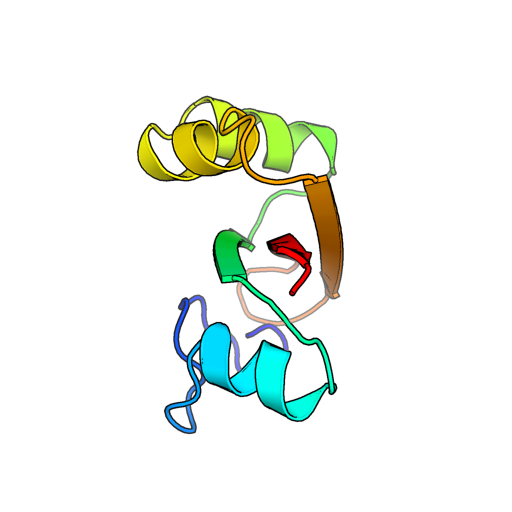N A C 1
ATOM 635 O O . GLN A 1 83 ? -2.411 0.299 2.163 1.00 98.62 83 GLN A O 1
ATOM 640 N N . VAL A 1 84 ? -1.709 -0.562 4.118 1.00 98.62 84 VAL A N 1
ATOM 641 C CA . VAL A 1 84 ? -3.038 -0.832 4.661 1.00 98.62 84 VAL A CA 1
ATOM 642 C C . VAL A 1 84 ? -3.187 -0.010 5.927 1.00 98.62 84 VAL A C 1
ATOM 644 O O . VAL A 1 84 ? -2.426 -0.180 6.876 1.00 98.62 84 VAL A O 1
ATOM 647 N N . PHE A 1 85 ? -4.149 0.899 5.921 1.00 98.75 85 PHE A N 1
ATOM 648 C CA . PHE A 1 85 ? -4.504 1.754 7.041 1.00 98.75 85 PHE A CA 1
ATOM 649 C C . PHE A 1 85 ? -5.671 1.137 7.801 1.00 98.75 85 PHE A C 1
ATOM 651 O O . PHE A 1 85 ? -6.546 0.518 7.192 1.00 98.75 85 PHE A O 1
ATOM 658 N N . GLY A 1 86 ? -5.700 1.314 9.118 1.00 98.38 86 GLY A N 1
ATOM 659 C CA . GLY A 1 86 ? -6.736 0.741 9.965 1.00 98.38 86 GLY A CA 1
ATOM 660 C C . GLY A 1 86 ? -7.132 1.631 11.132 1.00 98.38 86 GLY A C 1
ATOM 661 O O . GLY A 1 86 ? -6.308 2.333 11.722 1.00 98.38 86 GLY A O 1
ATOM 662 N N . THR A 1 87 ? -8.413 1.552 11.475 1.00 98.56 87 THR A N 1
ATOM 663 C CA . THR A 1 87 ? -8.962 1.997 12.758 1.00 98.56 87 THR A CA 1
ATOM 664 C C . THR A 1 87 ? -9.416 0.741 13.504 1.00 98.56 87 THR A C 1
ATOM 666 O O . THR A 1 87 ? -10.368 0.099 13.048 1.00 98.56 87 THR A O 1
ATOM 669 N N . PRO A 1 88 ? -8.757 0.348 14.609 1.00 96.38 88 PRO A N 1
ATOM 670 C CA . PRO A 1 88 ? -9.112 -0.853 15.369 1.00 96.38 88 PRO A CA 1
ATOM 671 C C . PRO A 1 88 ? -10.547 -0.834 15.909 1.00 96.38 88 PRO A C 1
ATOM 673 O O . PRO A 1 88 ? -11.117 0.238 16.132 1.00 96.38 88 PRO A O 1
ATOM 676 N N . ALA A 1 89 ? -11.113 -2.027 16.117 1.00 91.25 89 ALA A N 1
ATOM 677 C CA . ALA A 1 89 ? -12.418 -2.235 16.758 1.00 91.25 89 ALA A CA 1
ATOM 678 C C . ALA A 1 89 ? -12.360 -2.239 18.285 1.00 91.25 89 ALA A C 1
ATOM 680 O O . ALA A 1 89 ? -11.387 -2.800 18.836 1.00 91.25 89 ALA A O 1
#

Solvent-accessible surface area (backbone atoms only — not comparable to full-atom values): 5182 Å² total; per-residue (Å²): 80,40,94,72,54,48,89,69,78,50,43,97,86,68,45,38,61,67,54,55,40,51,74,73,68,56,61,59,75,45,76,45,80,41,75,51,65,54,52,91,43,75,65,54,43,50,52,53,33,63,74,30,74,72,41,27,51,57,75,69,39,81,76,48,79,45,75,49,78,47,79,44,72,42,44,84,50,46,28,36,39,36,40,41,35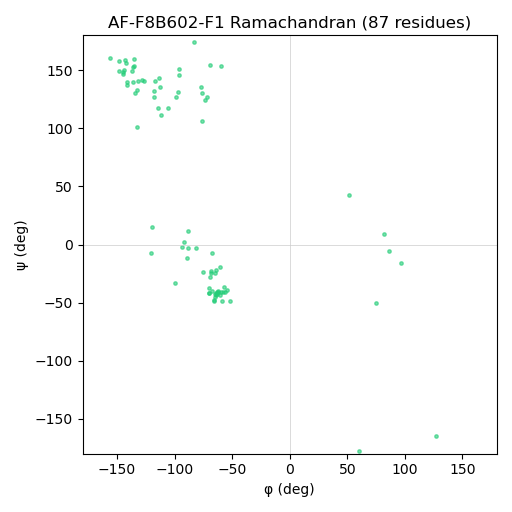,28,21,73,101

Nearest PDB structures (foldseek):
  4ifa-assembly1_A  TM=9.107E-01  e=6.596E-06  Bacillus anthracis str. Ames
  4d53-assembly2_B  TM=9.043E-01  e=1.346E-04  Borreliella burgdorferi B31
  3lgm-assembly1_A  TM=5.085E-01  e=5.647E-01  Staphylococcus aureus subsp. aureus N315
  7n5e-assembly1_F  TM=4.288E-01  e=2.317E+00  Dionaea muscipula
  8tdl-assembly1_A  TM=4.088E-01  e=2.317E+00  Arabidopsis thaliana

pLDDT: mean 97.95, std 0.96, range [91.25, 98.81]

Mean predicted aligned error: 2.01 Å

Secondary structure (DSSP, 8-state):
-GGGT---SS-TTS--HHHHHHHTT--EEEEEEEEEES-SSHHHHHHHHHTSHHHHHHHT-TT--EEEEEEEE-STTSEEEEEEEEEE-

Organism: NCBI:txid2716812

Sequence (89 aa):
MAANSYMDHVSLDGRTMTDRATASGYRYRMLGENVAAGQNSPAEVMDGWMNSPGHRRNILNGEFTQIGVGYARGGSYGIYWTQVFGTPA

Foldseek 3Di:
DFVVQDDDQADPVGDHPVNVCVVVVAAAPDKDKDKDFQDPDPVRVVVVQCPDPRSVCLVPPPQFDDKDKDWDAHHPRGIMIMIMTGHHD